Protein AF-A0A3N5ECZ8-F1 (afdb_monomer)

Solvent-accessible surface area (backbone atoms only — not comparable to full-atom values): 4329 Å² total; per-residue (Å²): 133,86,78,74,80,71,82,62,89,45,99,90,46,90,72,84,90,67,52,71,67,56,51,53,53,52,34,40,54,48,12,50,51,50,25,63,76,42,62,97,50,88,83,83,84,84,78,65,81,75,78,41,54,64,59,51,57,53,31,57,74,35,35,75,69,132

Secondary structure (DSSP, 8-state):
--------SSTT----SS-HHHHHHHHHHHHHHHHHHTTTS-------TTTHHHHHHHHHHH----

pLDDT: mean 87.61, std 14.76, range [37.81, 97.56]

Nearest PDB structures (foldseek):
  6igs-assembly1_B  TM=9.725E-01  e=1.219E-02  Francisella tularensis
  3o7m-assembly1_C  TM=9.879E-01  e=2.256E-02  Bacillus anthracis str. 'Ames Ancestor'
  4qyi-assembly1_A  TM=9.734E-01  e=2.256E-02  Bacillus anthracis
  3acb-assembly1_A  TM=9.901E-01  e=4.472E-02  Thermus thermophilus HB8

Mean predicted aligned error: 6.69 Å

Radius of gyration: 16.37 Å; Cα contacts (8 Å, |Δi|>4): 43; chains: 1; bounding box: 34×30×43 Å

Foldseek 3Di:
DDDDPAPPPDPPDPHDPADPVRLLVVLLVVQVVVQVVQPPHDDDDDDDDDPCPVSVVSNVVNHDDD

Structure (mmCIF, N/CA/C/O backbone):
data_AF-A0A3N5ECZ8-F1
#
_entry.id   AF-A0A3N5ECZ8-F1
#
loop_
_atom_site.group_PDB
_atom_site.id
_atom_site.type_symbol
_atom_site.label_atom_id
_atom_site.label_alt_id
_atom_site.label_comp_id
_atom_site.label_asym_id
_atom_site.label_entity_id
_atom_site.label_seq_id
_atom_site.pdbx_PDB_ins_code
_atom_site.Cartn_x
_atom_site.Cartn_y
_atom_site.Cartn_z
_atom_site.occupancy
_atom_site.B_iso_or_equiv
_atom_site.auth_seq_id
_atom_site.auth_comp_id
_atom_site.auth_asym_id
_atom_site.auth_atom_id
_atom_site.pdbx_PDB_model_num
ATOM 1 N N . MET A 1 1 ? 19.485 15.425 -29.074 1.00 40.00 1 MET A N 1
ATOM 2 C CA . MET A 1 1 ? 19.026 15.714 -27.699 1.00 40.00 1 MET A CA 1
ATOM 3 C C . MET A 1 1 ? 19.194 14.425 -26.930 1.00 40.00 1 MET A C 1
ATOM 5 O O . MET A 1 1 ? 18.760 13.400 -27.425 1.00 40.00 1 MET A O 1
ATOM 9 N N . ASN A 1 2 ? 19.999 14.464 -25.875 1.00 37.81 2 ASN A N 1
ATOM 10 C CA . ASN A 1 2 ? 20.638 13.298 -25.275 1.00 37.81 2 ASN A CA 1
ATOM 11 C C . ASN A 1 2 ? 19.610 12.487 -24.473 1.00 37.81 2 ASN A C 1
ATOM 13 O O . ASN A 1 2 ? 19.115 12.982 -23.464 1.00 37.81 2 ASN A O 1
ATOM 17 N N . GLU A 1 3 ? 19.288 11.281 -24.934 1.00 48.78 3 GLU A N 1
ATOM 18 C CA . GLU A 1 3 ? 18.458 10.324 -24.203 1.00 48.78 3 GLU A CA 1
ATOM 19 C C . GLU A 1 3 ? 19.184 9.977 -22.897 1.00 48.78 3 GLU A C 1
ATOM 21 O O . GLU A 1 3 ? 20.321 9.501 -22.896 1.00 48.78 3 GLU A O 1
ATOM 26 N N . THR A 1 4 ? 18.585 10.331 -21.760 1.00 58.97 4 THR A N 1
ATOM 27 C CA . THR A 1 4 ? 19.078 9.912 -20.447 1.00 58.97 4 THR A CA 1
ATOM 28 C C . THR A 1 4 ? 19.051 8.385 -20.417 1.00 58.97 4 THR A C 1
ATOM 30 O O . THR A 1 4 ? 18.019 7.817 -20.769 1.00 58.97 4 THR A O 1
ATOM 33 N N . PRO A 1 5 ? 20.144 7.696 -20.037 1.00 54.00 5 PRO A N 1
ATOM 34 C CA . PRO A 1 5 ? 20.161 6.245 -20.077 1.00 54.00 5 PRO A CA 1
ATOM 35 C C . PRO A 1 5 ? 19.135 5.731 -19.071 1.00 54.00 5 PRO A C 1
ATOM 37 O O . PRO A 1 5 ? 19.301 5.896 -17.860 1.00 54.00 5 PRO A O 1
ATOM 40 N N . VAL A 1 6 ? 18.061 5.136 -19.592 1.00 60.28 6 VAL A N 1
ATOM 41 C CA . VAL A 1 6 ? 17.121 4.342 -18.808 1.00 60.28 6 VAL A CA 1
ATOM 42 C C . VAL A 1 6 ? 17.965 3.314 -18.070 1.00 60.28 6 VAL A C 1
ATOM 44 O O . VAL A 1 6 ? 18.746 2.577 -18.674 1.00 60.28 6 VAL A O 1
ATOM 47 N N . ARG A 1 7 ? 17.902 3.326 -16.738 1.00 62.44 7 ARG A N 1
ATOM 48 C CA . ARG A 1 7 ? 18.692 2.426 -15.901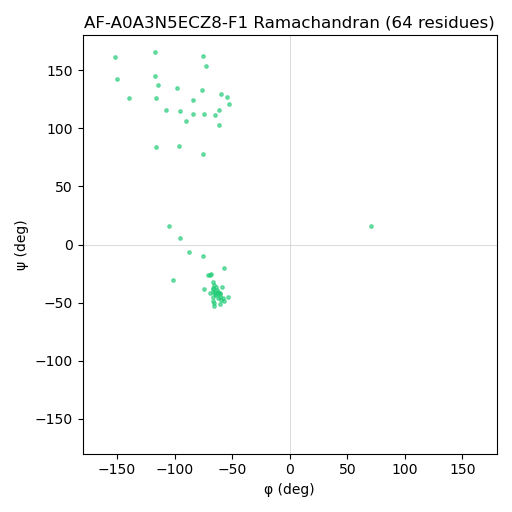 1.00 62.44 7 ARG A CA 1
ATOM 49 C C . ARG A 1 7 ? 18.052 1.041 -15.984 1.00 62.44 7 ARG A C 1
ATOM 51 O O . ARG A 1 7 ? 17.299 0.647 -15.105 1.00 62.44 7 ARG A O 1
ATOM 58 N N . THR A 1 8 ? 18.296 0.340 -17.085 1.00 60.09 8 THR A N 1
ATOM 59 C CA . THR A 1 8 ? 17.765 -0.991 -17.366 1.00 60.09 8 THR A CA 1
ATOM 60 C C . THR A 1 8 ? 18.271 -1.961 -16.298 1.00 60.09 8 THR A C 1
ATOM 62 O O . THR A 1 8 ? 19.437 -2.347 -16.294 1.00 60.09 8 THR A O 1
ATOM 65 N N . ILE A 1 9 ? 17.403 -2.315 -15.343 1.00 72.44 9 ILE A N 1
ATOM 66 C CA . ILE A 1 9 ? 17.725 -3.255 -14.253 1.00 72.44 9 ILE A CA 1
ATOM 67 C C . ILE A 1 9 ? 17.919 -4.677 -14.813 1.00 72.44 9 ILE A C 1
ATOM 69 O O . ILE A 1 9 ? 18.651 -5.481 -14.238 1.00 72.44 9 ILE A O 1
ATOM 73 N N . HIS A 1 10 ? 17.299 -4.975 -15.959 1.00 82.25 10 HIS A N 1
ATOM 74 C CA . HIS A 1 10 ? 17.363 -6.269 -16.629 1.00 82.25 10 HIS A CA 1
ATOM 75 C C . HIS A 1 10 ? 17.218 -6.107 -18.145 1.00 82.25 10 HIS A C 1
ATOM 77 O O . HIS A 1 10 ? 16.405 -5.301 -18.579 1.00 82.25 10 HIS A O 1
ATOM 83 N N . ALA A 1 11 ? 17.943 -6.896 -18.945 1.00 85.88 11 ALA A N 1
ATOM 84 C CA . ALA A 1 11 ? 17.988 -6.767 -20.411 1.00 85.88 11 ALA A CA 1
ATOM 85 C C . ALA A 1 11 ? 16.617 -6.868 -21.114 1.00 85.88 11 ALA A C 1
ATOM 87 O O . ALA A 1 11 ? 16.470 -6.385 -22.231 1.00 85.88 11 ALA A O 1
ATOM 88 N N . ASP A 1 12 ? 15.626 -7.454 -20.441 1.00 90.75 12 ASP A N 1
ATOM 89 C CA . ASP A 1 12 ? 14.259 -7.638 -20.947 1.00 90.75 12 ASP A CA 1
ATOM 90 C C . ASP A 1 12 ? 13.276 -6.531 -20.507 1.00 90.75 12 ASP A C 1
ATOM 92 O O . ASP A 1 12 ? 12.074 -6.649 -20.738 1.00 90.75 12 ASP A O 1
ATOM 96 N N . VAL A 1 13 ? 13.746 -5.477 -19.830 1.00 89.19 13 VAL A N 1
ATOM 97 C CA . VAL A 1 13 ? 12.905 -4.369 -19.344 1.00 89.19 13 VAL A CA 1
ATOM 98 C C . VAL A 1 13 ? 13.154 -3.125 -20.193 1.00 89.19 13 VAL A C 1
ATOM 100 O O . VAL A 1 13 ? 14.250 -2.569 -20.167 1.00 89.19 13 VAL A O 1
ATOM 103 N N . GLU A 1 14 ? 12.122 -2.684 -20.917 1.00 90.56 14 GLU A N 1
ATOM 104 C CA . GLU A 1 14 ? 12.167 -1.501 -21.789 1.00 90.56 14 GLU A CA 1
ATOM 105 C C . GLU A 1 14 ? 12.363 -0.210 -20.985 1.00 90.56 14 GLU A C 1
ATOM 107 O O . GLU A 1 14 ? 13.315 0.532 -21.222 1.00 90.56 14 GLU A O 1
ATOM 112 N N . GLU A 1 15 ? 11.513 0.026 -19.982 1.00 90.62 15 GLU A N 1
ATOM 113 C CA . GLU A 1 15 ? 11.596 1.206 -19.124 1.00 90.62 15 GLU A CA 1
ATOM 114 C C . GLU A 1 15 ? 11.045 0.977 -17.712 1.00 90.62 15 GLU A C 1
ATOM 116 O O . GLU A 1 15 ? 10.295 0.036 -17.442 1.00 90.62 15 GLU A O 1
ATOM 121 N N . ILE A 1 16 ? 11.434 1.862 -16.791 1.00 90.94 16 ILE A N 1
ATOM 122 C CA . ILE A 1 16 ? 10.891 1.908 -15.432 1.00 90.94 16 ILE A CA 1
ATOM 123 C C . ILE A 1 16 ? 9.676 2.839 -15.446 1.00 90.94 16 ILE A C 1
ATOM 125 O O . ILE A 1 16 ? 9.837 4.055 -15.493 1.00 90.94 16 ILE A O 1
ATOM 129 N N . LEU A 1 17 ? 8.470 2.270 -15.370 1.00 94.25 17 LEU A N 1
ATOM 130 C CA . LEU A 1 17 ? 7.224 3.050 -15.313 1.00 94.25 17 LEU A CA 1
ATOM 131 C C . LEU A 1 17 ? 6.999 3.712 -13.949 1.00 94.25 17 LEU A C 1
ATOM 133 O O . LEU A 1 17 ? 6.483 4.824 -13.873 1.00 94.25 17 LEU A O 1
ATOM 137 N N . LEU A 1 18 ? 7.356 3.007 -12.875 1.00 94.88 18 LEU A N 1
ATOM 138 C CA . LEU A 1 18 ? 7.245 3.470 -11.497 1.00 94.88 18 LEU A CA 1
ATOM 139 C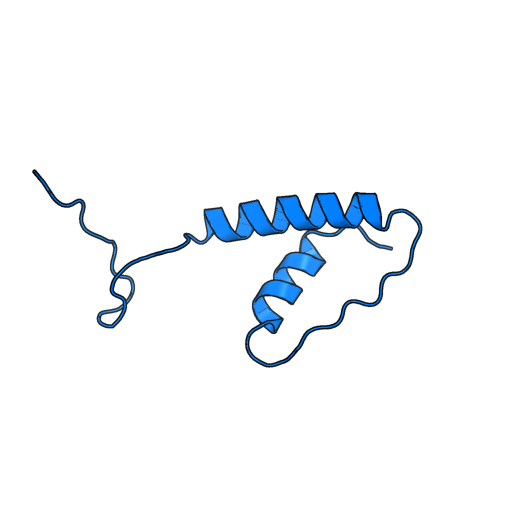 C . LEU A 1 18 ? 8.495 3.031 -10.738 1.00 94.88 18 LEU A C 1
ATOM 141 O O . LEU A 1 18 ? 8.834 1.845 -10.741 1.00 94.88 18 LEU A O 1
ATOM 145 N N . THR A 1 19 ? 9.180 3.974 -10.096 1.00 94.62 19 THR A N 1
ATOM 146 C CA . THR A 1 19 ? 10.290 3.655 -9.196 1.00 94.62 19 THR A CA 1
ATOM 147 C C . THR A 1 19 ? 9.768 3.096 -7.875 1.00 94.62 19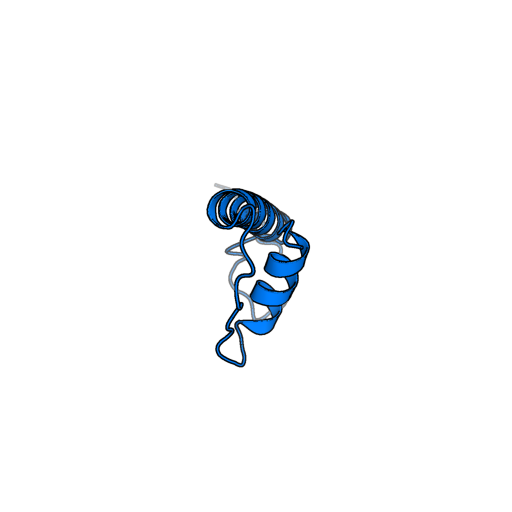 THR A C 1
ATOM 149 O O . THR A 1 19 ? 8.599 3.269 -7.521 1.00 94.62 19 THR A O 1
ATOM 152 N N . GLU A 1 20 ? 10.646 2.438 -7.119 1.00 94.38 20 GLU A N 1
ATOM 153 C CA . GLU A 1 20 ? 10.334 1.957 -5.772 1.00 94.38 20 GLU A CA 1
ATOM 154 C C . GLU A 1 20 ? 9.809 3.091 -4.884 1.00 94.38 20 GLU A C 1
ATOM 156 O O . GLU A 1 20 ? 8.776 2.943 -4.236 1.00 94.38 20 GLU A O 1
ATOM 161 N N . GLU A 1 21 ? 10.454 4.258 -4.922 1.00 96.06 21 GLU A N 1
ATOM 162 C CA . GLU A 1 21 ? 10.065 5.422 -4.128 1.00 96.06 21 GLU A CA 1
ATOM 163 C C . GLU A 1 21 ? 8.675 5.935 -4.512 1.00 96.06 21 GLU A C 1
ATOM 165 O O . GLU A 1 21 ? 7.893 6.291 -3.633 1.00 96.06 21 GLU A O 1
ATOM 170 N N . GLN A 1 22 ? 8.338 5.942 -5.808 1.00 97.19 22 GLN A N 1
ATOM 171 C CA . GLN A 1 22 ? 7.008 6.340 -6.277 1.00 97.19 22 GLN A CA 1
ATOM 172 C C . GLN A 1 22 ? 5.925 5.374 -5.789 1.00 97.19 22 GLN A C 1
ATOM 174 O O . GLN A 1 22 ? 4.850 5.811 -5.374 1.00 97.19 22 GLN A O 1
ATOM 179 N N . ILE A 1 23 ? 6.209 4.069 -5.808 1.00 97.25 23 ILE A N 1
ATOM 180 C CA . ILE A 1 23 ? 5.286 3.046 -5.308 1.00 97.25 23 ILE A CA 1
ATOM 181 C C . ILE A 1 23 ? 5.103 3.202 -3.796 1.00 97.25 23 ILE A C 1
ATOM 183 O O . ILE A 1 23 ? 3.967 3.301 -3.337 1.00 97.25 23 ILE A O 1
ATOM 187 N N . GLN A 1 24 ? 6.192 3.286 -3.028 1.00 96.94 24 GLN A N 1
ATOM 188 C CA . GLN A 1 24 ? 6.132 3.414 -1.568 1.00 96.94 24 GLN A CA 1
ATOM 189 C C . GLN A 1 24 ? 5.433 4.707 -1.132 1.00 96.94 24 GLN A C 1
ATOM 191 O O . GLN A 1 24 ? 4.590 4.673 -0.236 1.00 96.94 24 GLN A O 1
ATOM 196 N N . ALA A 1 25 ? 5.709 5.833 -1.800 1.00 97.31 25 ALA A N 1
ATOM 197 C CA . ALA A 1 25 ? 5.018 7.092 -1.537 1.00 97.31 25 ALA A CA 1
ATOM 198 C C . ALA A 1 25 ? 3.507 6.956 -1.767 1.00 97.31 25 ALA A C 1
ATOM 200 O O . ALA A 1 25 ? 2.714 7.314 -0.897 1.00 97.31 25 ALA A O 1
ATOM 201 N N . ARG A 1 26 ? 3.098 6.362 -2.896 1.00 97.56 26 ARG A N 1
ATOM 202 C CA . ARG A 1 26 ? 1.675 6.200 -3.205 1.00 97.56 26 ARG A CA 1
ATOM 203 C C . ARG A 1 26 ? 0.971 5.238 -2.248 1.00 97.56 26 ARG A C 1
ATOM 205 O O . ARG A 1 26 ? -0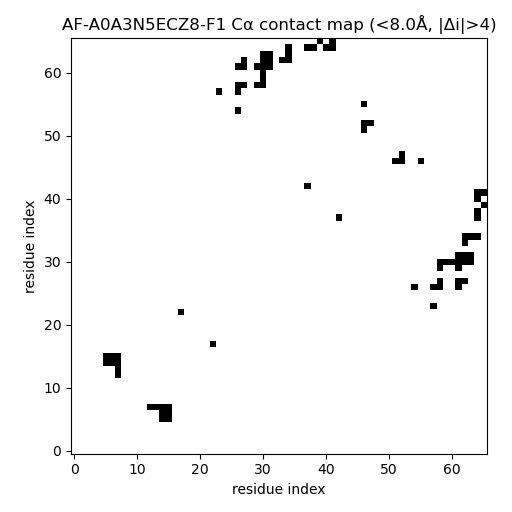.183 5.468 -1.895 1.00 97.56 26 ARG A O 1
ATOM 212 N N . VAL A 1 27 ? 1.648 4.169 -1.834 1.00 97.25 27 VAL A N 1
ATOM 213 C CA . VAL A 1 27 ? 1.117 3.220 -0.850 1.00 97.25 27 VAL A CA 1
ATOM 214 C C . VAL A 1 27 ? 0.932 3.893 0.512 1.00 97.25 27 VAL A C 1
ATOM 216 O O . VAL A 1 27 ? -0.111 3.696 1.129 1.00 97.25 27 VAL A O 1
ATOM 219 N N . ALA A 1 28 ? 1.883 4.718 0.957 1.00 96.31 28 ALA A N 1
ATOM 220 C CA . ALA A 1 28 ? 1.772 5.454 2.217 1.00 96.31 28 ALA A CA 1
ATOM 221 C C . ALA A 1 28 ? 0.616 6.468 2.198 1.00 96.31 28 ALA A C 1
ATOM 223 O O . ALA A 1 28 ? -0.164 6.530 3.147 1.00 96.31 28 ALA A O 1
ATOM 224 N N . GLU A 1 29 ? 0.463 7.218 1.101 1.00 97.50 29 GLU A N 1
ATOM 225 C CA . GLU A 1 29 ? -0.676 8.125 0.903 1.00 97.50 29 GLU A CA 1
ATOM 226 C C . GLU A 1 29 ? -2.012 7.379 0.995 1.00 97.50 29 GLU A C 1
ATOM 228 O O . GLU A 1 29 ? -2.910 7.796 1.725 1.00 97.50 29 GLU A O 1
ATOM 233 N N . LEU A 1 30 ? -2.128 6.251 0.285 1.00 97.25 30 LEU A N 1
ATOM 234 C CA . LEU A 1 30 ? -3.346 5.446 0.276 1.00 97.25 30 LEU A CA 1
ATOM 235 C C . LEU A 1 30 ? -3.622 4.811 1.646 1.00 97.25 30 LEU A C 1
ATOM 237 O O . LEU A 1 30 ? -4.769 4.745 2.076 1.00 97.25 30 LEU A O 1
ATOM 241 N N . GLY A 1 31 ? -2.581 4.357 2.344 1.00 96.19 31 GLY A N 1
ATOM 242 C CA . GLY A 1 31 ? -2.694 3.815 3.693 1.00 96.19 31 GLY A CA 1
ATOM 243 C C . GLY A 1 31 ? -3.237 4.844 4.686 1.00 96.19 31 GLY A C 1
ATOM 244 O O . GLY A 1 31 ? -4.139 4.525 5.462 1.00 96.19 31 GLY A O 1
ATOM 245 N N . ALA A 1 32 ? -2.770 6.093 4.609 1.00 96.44 32 ALA A N 1
ATOM 246 C CA . ALA A 1 32 ? -3.272 7.194 5.431 1.00 96.44 32 ALA A CA 1
ATOM 247 C C . ALA A 1 32 ? -4.731 7.561 5.098 1.00 96.44 32 ALA A C 1
ATOM 249 O O . ALA A 1 32 ? -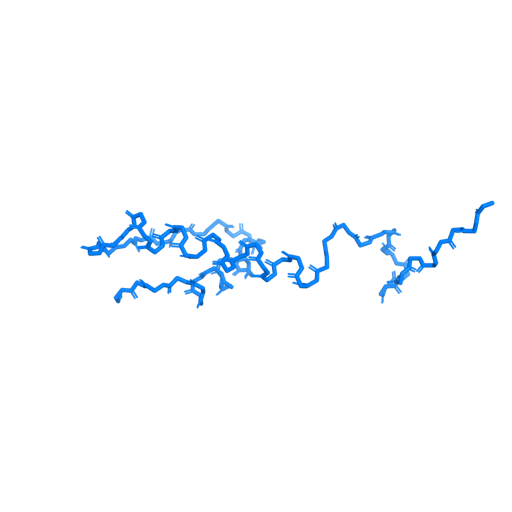5.533 7.780 6.007 1.00 96.44 32 ALA A O 1
ATO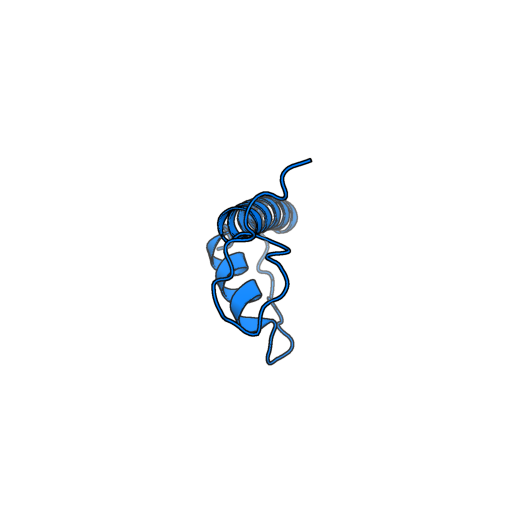M 250 N N . GLU A 1 33 ? -5.094 7.580 3.811 1.00 96.69 33 GLU A N 1
ATOM 251 C CA . GLU A 1 33 ? -6.473 7.813 3.354 1.00 96.69 33 GLU A CA 1
ATOM 252 C C . GLU A 1 33 ? -7.424 6.738 3.905 1.00 96.69 33 GLU A C 1
ATOM 254 O O . GLU A 1 33 ? -8.405 7.050 4.580 1.00 96.69 33 GLU A O 1
ATOM 259 N N . LEU A 1 34 ? -7.073 5.460 3.734 1.00 95.50 34 LEU A N 1
ATOM 260 C CA . LEU A 1 34 ? -7.878 4.344 4.233 1.00 95.50 34 LEU A CA 1
ATOM 261 C C . LEU A 1 34 ? -7.930 4.293 5.766 1.00 95.50 34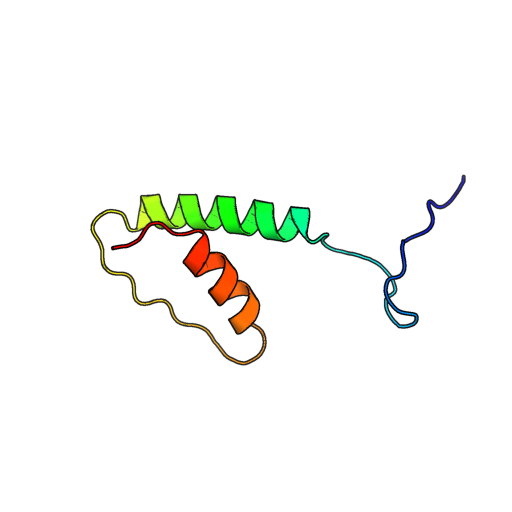 LEU A C 1
ATOM 263 O O . LEU A 1 34 ? -8.961 3.937 6.332 1.00 95.50 34 LEU A O 1
ATOM 267 N N . THR A 1 35 ? -6.850 4.671 6.450 1.00 94.94 35 THR A N 1
ATOM 268 C CA . THR A 1 35 ? -6.829 4.804 7.915 1.00 94.94 35 THR A CA 1
ATOM 269 C C . THR A 1 35 ? -7.889 5.796 8.389 1.00 94.94 35 THR A C 1
ATOM 271 O O . THR A 1 35 ? -8.642 5.503 9.318 1.00 94.94 35 THR A O 1
ATOM 274 N N . ALA A 1 36 ? -7.985 6.956 7.734 1.00 95.50 36 ALA A N 1
ATOM 275 C CA . ALA A 1 36 ? -8.985 7.962 8.068 1.00 95.50 36 ALA A CA 1
ATOM 276 C C . ALA A 1 36 ? -10.408 7.470 7.755 1.00 95.50 36 ALA A C 1
ATOM 278 O O . ALA A 1 36 ? -11.306 7.591 8.591 1.00 95.50 36 ALA A O 1
ATOM 279 N N . ASP A 1 37 ? -10.604 6.859 6.587 1.00 95.75 37 ASP A N 1
ATOM 280 C CA . ASP A 1 37 ? -11.913 6.390 6.122 1.00 95.75 37 ASP A CA 1
ATOM 281 C C . ASP A 1 37 ? -12.486 5.244 6.969 1.00 95.75 37 ASP A C 1
ATOM 283 O O . ASP A 1 37 ? -13.706 5.130 7.155 1.00 95.75 37 ASP A O 1
ATOM 287 N N . TYR A 1 38 ? -11.609 4.393 7.504 1.00 94.56 38 TYR A N 1
ATOM 288 C CA . TYR A 1 38 ? -11.969 3.250 8.341 1.00 94.56 38 TYR A CA 1
ATOM 289 C C . TYR A 1 38 ? -11.681 3.473 9.832 1.00 94.56 38 TYR A C 1
ATOM 291 O O . TYR A 1 38 ? -11.733 2.521 10.610 1.00 94.56 38 TYR A O 1
ATOM 299 N N . ALA A 1 39 ? -11.456 4.717 10.265 1.00 93.94 39 ALA A N 1
ATOM 300 C CA . ALA A 1 39 ? -11.199 5.040 11.664 1.00 93.94 39 ALA A CA 1
ATOM 301 C C . ALA A 1 39 ? -12.310 4.509 12.592 1.00 93.94 39 ALA A C 1
ATOM 303 O O . ALA A 1 39 ? -13.503 4.765 12.397 1.00 93.94 39 ALA A O 1
ATOM 304 N N . GLY A 1 40 ? -11.908 3.751 13.618 1.00 92.06 40 GLY A N 1
ATOM 305 C CA . GLY A 1 40 ? -12.831 3.120 14.569 1.00 92.06 40 GLY A CA 1
ATOM 306 C C . GLY A 1 40 ? -13.645 1.955 13.992 1.00 92.06 40 GLY A C 1
ATOM 307 O O . GLY A 1 40 ? -14.653 1.569 14.585 1.00 92.06 40 GLY A O 1
ATOM 308 N N . ARG A 1 41 ? -13.241 1.409 12.840 1.00 92.56 41 ARG A N 1
ATOM 309 C CA . ARG A 1 41 ? -13.832 0.223 12.208 1.00 92.56 41 ARG A CA 1
ATOM 310 C C . ARG A 1 41 ? -12.802 -0.903 12.127 1.00 92.56 41 ARG A C 1
ATOM 312 O O . ARG A 1 41 ? -11.610 -0.671 12.282 1.00 92.56 41 ARG A O 1
ATOM 319 N N . ASP A 1 42 ? -13.293 -2.105 11.844 1.00 90.25 42 ASP A N 1
ATOM 320 C CA . ASP A 1 42 ? -12.486 -3.314 11.646 1.00 90.25 42 ASP A CA 1
ATOM 321 C C . ASP A 1 42 ? -12.656 -3.808 10.193 1.00 90.25 42 ASP A C 1
ATOM 323 O O . ASP A 1 42 ? -13.582 -4.575 9.894 1.00 90.25 42 ASP A O 1
ATOM 327 N N . PRO A 1 43 ? -11.891 -3.253 9.229 1.00 91.81 43 PRO A N 1
ATOM 328 C CA . PRO A 1 43 ? -12.053 -3.591 7.823 1.00 91.81 43 PRO A CA 1
ATOM 329 C C . PRO A 1 43 ? -11.445 -4.955 7.484 1.00 91.81 43 PRO A C 1
ATOM 331 O O . PRO A 1 43 ? -10.278 -5.233 7.747 1.00 91.81 43 PRO A O 1
ATOM 334 N N . VAL A 1 44 ? -12.209 -5.774 6.759 1.00 93.50 44 VAL A N 1
ATOM 335 C CA . VAL A 1 44 ? -11.683 -6.997 6.142 1.00 93.50 44 VAL A CA 1
ATOM 336 C C . VAL A 1 44 ? -11.034 -6.650 4.805 1.00 93.50 44 VAL A C 1
ATOM 338 O O . VAL A 1 44 ? -11.714 -6.301 3.839 1.00 93.50 44 VAL A O 1
ATOM 341 N N . LEU A 1 45 ? -9.713 -6.787 4.735 1.00 93.25 45 LEU A N 1
ATOM 342 C CA . LEU A 1 45 ? -8.952 -6.590 3.505 1.00 93.25 45 LEU A CA 1
ATOM 343 C C . LEU A 1 45 ? -8.961 -7.866 2.654 1.00 93.25 45 LEU A C 1
ATOM 345 O O . LEU A 1 45 ? -8.564 -8.940 3.105 1.00 93.25 45 LEU A O 1
ATOM 349 N N . VAL A 1 46 ? -9.399 -7.746 1.400 1.00 94.88 46 VAL A N 1
ATOM 350 C CA . VAL A 1 46 ? -9.508 -8.869 0.458 1.00 94.88 46 VAL A CA 1
ATOM 351 C C . VAL A 1 46 ? -8.565 -8.645 -0.721 1.00 94.88 46 VAL A C 1
ATOM 353 O O . VAL A 1 46 ? -8.642 -7.625 -1.401 1.00 94.88 46 VAL A O 1
ATOM 356 N N . SER A 1 47 ? -7.697 -9.621 -0.996 1.00 95.00 47 SER A N 1
ATOM 357 C CA . SER A 1 47 ? -6.782 -9.616 -2.144 1.00 95.00 47 SER A CA 1
ATOM 358 C C . SER A 1 47 ? -7.127 -10.733 -3.122 1.00 95.00 47 SER A C 1
ATOM 360 O O . SER A 1 47 ? -7.391 -11.873 -2.736 1.00 95.00 47 SER A O 1
ATOM 362 N N . ILE A 1 48 ? -7.100 -10.396 -4.415 1.00 96.06 48 ILE A N 1
ATOM 363 C CA . ILE A 1 48 ? -7.279 -11.357 -5.504 1.00 96.06 48 ILE A CA 1
ATOM 364 C C . ILE A 1 48 ? -5.906 -11.814 -5.990 1.00 96.06 48 ILE A C 1
ATOM 366 O O . ILE A 1 48 ? -5.110 -11.035 -6.526 1.00 96.06 48 ILE A O 1
ATOM 370 N N . LEU A 1 49 ? -5.626 -13.097 -5.804 1.00 96.38 49 LEU A N 1
ATOM 371 C CA . LEU A 1 49 ? -4.341 -13.693 -6.142 1.00 96.38 49 LEU A CA 1
ATOM 372 C C . LEU A 1 49 ? -4.138 -13.847 -7.661 1.00 96.38 49 LEU A C 1
ATOM 374 O O . LEU A 1 49 ? -5.087 -13.997 -8.424 1.00 96.38 49 LEU A O 1
ATOM 378 N N . LYS A 1 50 ? -2.890 -13.851 -8.147 1.00 92.50 50 LYS A N 1
ATOM 379 C CA . LYS A 1 50 ? -1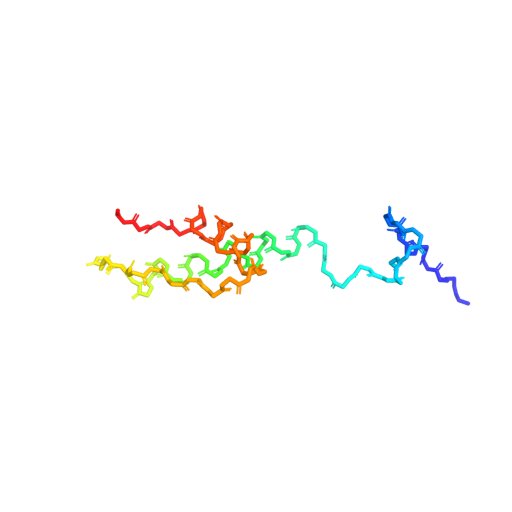.622 -13.908 -7.378 1.00 92.50 50 LYS A CA 1
ATOM 380 C C . LYS A 1 50 ? -0.907 -12.564 -7.227 1.00 92.50 50 LYS A C 1
ATOM 382 O O . LYS A 1 50 ? -0.246 -12.355 -6.219 1.00 92.50 50 LYS A O 1
ATOM 387 N N . GLY A 1 51 ? -1.039 -11.668 -8.204 1.00 92.50 51 GLY A N 1
ATOM 388 C CA . GLY A 1 51 ? -0.189 -10.474 -8.316 1.00 92.50 51 GLY A CA 1
ATOM 389 C C . GLY A 1 51 ? -0.433 -9.395 -7.258 1.00 92.50 51 GLY A C 1
ATOM 390 O O . GLY A 1 51 ? 0.487 -8.657 -6.927 1.00 92.50 51 GLY A O 1
ATOM 391 N N . SER A 1 52 ? -1.636 -9.319 -6.683 1.00 95.06 52 SER A N 1
ATOM 392 C CA . SER A 1 52 ? -1.974 -8.249 -5.732 1.00 95.06 52 SER A CA 1
ATOM 393 C C . SER A 1 52 ? -1.364 -8.427 -4.339 1.00 95.06 52 SER A C 1
ATOM 395 O O . SER A 1 52 ? -1.421 -7.498 -3.540 1.00 95.06 52 SER A O 1
ATOM 397 N N . ILE A 1 53 ? -0.766 -9.586 -4.037 1.00 95.12 53 ILE A N 1
ATOM 398 C CA . ILE A 1 53 ? -0.271 -9.885 -2.687 1.00 95.12 53 ILE A CA 1
ATOM 399 C C . ILE A 1 53 ? 0.861 -8.950 -2.250 1.00 95.12 53 ILE A C 1
ATOM 401 O O . ILE A 1 53 ? 0.909 -8.566 -1.087 1.00 95.12 53 ILE A O 1
ATOM 405 N N . VAL A 1 54 ? 1.741 -8.551 -3.176 1.00 94.50 54 VAL A N 1
ATOM 406 C CA . VAL A 1 54 ? 2.866 -7.646 -2.881 1.00 94.50 54 VAL A CA 1
ATOM 407 C C . VAL A 1 54 ? 2.338 -6.260 -2.518 1.00 94.50 54 VAL A C 1
ATOM 409 O O . VAL A 1 54 ? 2.680 -5.722 -1.472 1.00 94.50 54 VAL A O 1
ATOM 412 N N . PHE A 1 55 ? 1.420 -5.736 -3.332 1.00 95.38 55 PHE A N 1
ATOM 413 C CA . PHE A 1 55 ? 0.773 -4.452 -3.077 1.00 95.38 55 PHE A CA 1
ATOM 414 C C . PHE A 1 55 ? -0.042 -4.458 -1.780 1.00 95.38 55 PHE A C 1
ATOM 416 O O . PHE A 1 55 ? 0.085 -3.533 -0.984 1.00 95.38 55 PHE A O 1
ATOM 423 N N . LEU A 1 56 ? -0.849 -5.500 -1.536 1.00 95.38 56 LEU A N 1
ATOM 424 C CA . LEU A 1 56 ? -1.631 -5.579 -0.302 1.00 95.38 56 LEU A CA 1
ATOM 425 C C . LEU A 1 56 ? -0.716 -5.634 0.929 1.00 95.38 56 LEU A C 1
ATOM 427 O O . LEU A 1 56 ? -1.012 -4.979 1.921 1.00 95.38 56 LEU A O 1
ATOM 431 N N . ALA A 1 57 ? 0.388 -6.385 0.875 1.00 94.38 57 ALA A N 1
ATOM 432 C CA . ALA A 1 57 ? 1.328 -6.466 1.989 1.00 94.38 57 ALA A CA 1
ATOM 433 C C . ALA A 1 57 ? 1.934 -5.099 2.336 1.00 94.38 57 ALA A C 1
ATOM 435 O O . ALA A 1 57 ? 2.051 -4.773 3.515 1.00 94.38 57 ALA A O 1
ATOM 436 N N . ASP A 1 58 ? 2.292 -4.300 1.332 1.00 95.31 58 ASP A N 1
ATOM 437 C 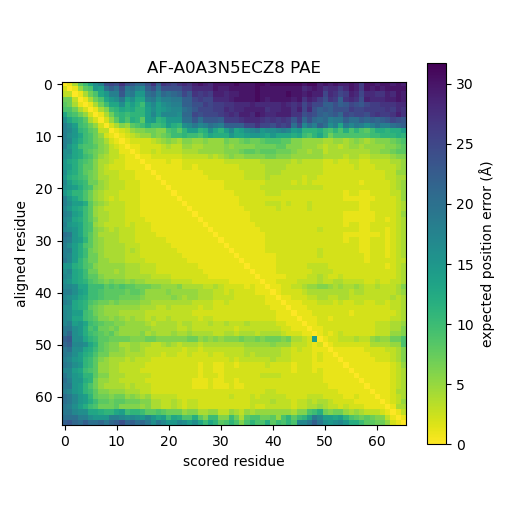CA . ASP A 1 58 ? 2.806 -2.947 1.551 1.00 95.31 58 ASP A CA 1
ATOM 438 C C . ASP A 1 58 ? 1.706 -2.010 2.068 1.00 95.31 58 ASP A C 1
ATOM 440 O O . ASP A 1 58 ? 1.930 -1.275 3.028 1.00 95.31 58 ASP A O 1
ATOM 444 N N . LEU A 1 59 ? 0.495 -2.101 1.511 1.00 95.38 59 LEU A N 1
ATOM 445 C CA . LEU A 1 59 ? -0.649 -1.292 1.931 1.00 95.38 59 LEU A CA 1
ATOM 446 C C . LEU A 1 59 ? -1.027 -1.525 3.395 1.00 95.38 59 LEU A C 1
ATOM 448 O O . LEU A 1 59 ? -1.205 -0.562 4.133 1.00 95.38 59 LEU A O 1
ATOM 452 N N . VAL A 1 60 ? -1.087 -2.784 3.836 1.00 93.19 60 VAL A N 1
ATOM 453 C CA . VAL A 1 60 ? -1.397 -3.136 5.232 1.00 93.19 60 VAL A CA 1
ATOM 454 C C . VAL A 1 60 ? -0.382 -2.522 6.199 1.00 93.19 60 VAL A C 1
ATOM 456 O O . VAL A 1 60 ? -0.769 -2.081 7.273 1.00 93.19 60 VAL A O 1
ATOM 459 N N . ARG A 1 61 ? 0.907 -2.449 5.831 1.00 91.31 61 ARG A N 1
ATOM 460 C CA . ARG A 1 61 ? 1.935 -1.806 6.676 1.00 91.31 61 ARG A CA 1
ATOM 461 C C . ARG A 1 61 ? 1.774 -0.289 6.764 1.00 91.31 61 ARG A C 1
ATOM 463 O O . ARG A 1 61 ? 2.239 0.299 7.734 1.00 91.31 61 ARG A O 1
ATOM 470 N N . GLY A 1 62 ? 1.175 0.328 5.746 1.00 90.31 62 GLY A N 1
ATOM 471 C CA . GLY A 1 62 ? 0.907 1.765 5.693 1.00 90.31 62 GLY A CA 1
ATOM 472 C C . GLY A 1 62 ? -0.425 2.185 6.318 1.00 90.31 62 GLY A C 1
ATOM 473 O O . GLY A 1 62 ? -0.687 3.382 6.397 1.00 90.31 62 GLY A O 1
ATOM 474 N N . MET A 1 63 ? -1.275 1.240 6.732 1.00 91.38 63 MET A N 1
ATOM 475 C CA . MET A 1 63 ? -2.545 1.533 7.396 1.00 91.38 63 MET A CA 1
ATOM 476 C C . MET A 1 63 ? -2.408 1.415 8.920 1.00 91.38 63 MET A C 1
ATOM 478 O O . MET A 1 63 ? -1.887 0.424 9.426 1.00 91.38 63 MET A O 1
ATOM 482 N N . GLU A 1 64 ? -2.944 2.386 9.661 1.00 82.12 64 GLU A N 1
ATOM 483 C CA . GLU A 1 64 ? -3.115 2.304 11.115 1.00 82.12 64 GLU A CA 1
ATOM 484 C C . GLU A 1 64 ? -4.545 1.841 11.420 1.00 82.12 64 GLU A C 1
ATOM 486 O O . GLU A 1 64 ? -5.458 2.635 11.637 1.00 82.12 64 GLU A O 1
ATOM 491 N N . VAL A 1 65 ? -4.757 0.528 11.405 1.00 69.56 65 VAL A N 1
ATOM 492 C CA . VAL A 1 65 ? -6.023 -0.099 11.813 1.00 69.56 65 VAL A CA 1
ATOM 493 C C . VAL A 1 65 ? -5.790 -0.995 13.037 1.00 69.56 65 VAL A C 1
ATOM 495 O O . VAL A 1 65 ? -4.689 -1.538 13.151 1.00 69.56 65 VAL A O 1
ATOM 498 N N . PRO A 1 66 ? -6.758 -1.086 13.975 1.00 60.00 66 PRO A N 1
ATOM 499 C CA . PRO A 1 66 ? -6.596 -1.797 15.250 1.00 60.00 66 PRO A CA 1
ATOM 500 C C . PRO A 1 66 ? -6.251 -3.285 15.134 1.00 60.00 66 PRO A C 1
ATOM 502 O O . PRO A 1 66 ? -6.685 -3.925 14.151 1.00 60.00 66 PRO A O 1
#

Sequence (66 aa):
MNETPVRTIHADVEEILLTEEQIQARVAELGAELTADYAGRDPVLVSILKGSIVFLADLVRGMEVP